Protein AF-A0A2S6CPB0-F1 (afdb_monomer_lite)

Organism: NCBI:txid2052836

Sequence (182 aa):
MASLLILPLYFIPLISAEILLDSAATALPGETTEEVTTWIQAHPTLRPRQGEKLFVSKSDTAAQRFTFQASVLPPGKVTFTKDRSTIRTERMTMFDAVNGITIPRLEESLRVIYGLDVYQDYNDAQIVYQYPNQSAINTARLAKTPIREALQGELRIGDRYAYWVEIAQPKQGKAVNQKVFS

Foldseek 3Di:
DDDDDDDDDDDDPDPPPPPPPPPQDPDDWPAFLVSNQVLLCPQPVNNADVPDTQWHKDDPDPQWIKIKHWAQDAPPDPDDDPDRGTTHKMKIKTFHNPPADDPVNVLVVQCSRNNDVRSVQVVPWAFPDKDDDPVQLVVCVVVVPQQRNQKIWTWTGGPPDIWIWIWRGGPVDGTGMIMIMD

Secondary structure (DSSP, 8-state):
-----PPP-------------------STTSBHHHHHHHHHH-TTTPPPTT-SSEEEEEEETTEEEEEEEESSPTT--S--S--SB--EEEEEEEETTT-B-HHHHHHHHHHHH-HHHHHHHHH-EEEEEES-HHHHHHHHHTT-HHHHHEEEEEEE-SS-EEEEEEE--TTS-B-EEEEE-

Radius of gyration: 23.43 Å; chains: 1; bounding box: 67×44×93 Å

Structure (mmCIF, N/CA/C/O backbone):
data_AF-A0A2S6CPB0-F1
#
_entry.id   AF-A0A2S6CPB0-F1
#
loop_
_atom_site.group_PDB
_atom_site.id
_atom_site.type_symbol
_atom_site.label_atom_id
_atom_site.label_alt_id
_atom_site.label_comp_id
_atom_site.label_asym_id
_atom_site.label_entity_id
_atom_site.label_seq_id
_atom_site.pdbx_PDB_ins_code
_atom_site.Cartn_x
_atom_site.Cartn_y
_atom_site.Cartn_z
_atom_site.occupancy
_atom_site.B_iso_or_equiv
_atom_site.auth_seq_id
_atom_site.auth_comp_id
_atom_site.auth_asym_id
_atom_site.auth_atom_id
_atom_site.pdbx_PDB_model_num
ATOM 1 N N . MET A 1 1 ? 42.336 -26.792 63.625 1.00 39.88 1 MET A N 1
ATOM 2 C CA . MET A 1 1 ? 42.310 -25.995 62.381 1.00 39.88 1 MET A CA 1
ATOM 3 C C . MET A 1 1 ? 41.051 -26.375 61.623 1.00 39.88 1 MET A C 1
ATOM 5 O O . MET A 1 1 ? 40.994 -27.478 61.103 1.00 39.88 1 MET A O 1
ATOM 9 N N . ALA A 1 2 ? 40.025 -25.528 61.649 1.00 39.03 2 ALA A N 1
ATOM 10 C CA . ALA A 1 2 ? 38.784 -25.727 60.904 1.00 39.03 2 ALA A CA 1
ATOM 11 C C . ALA A 1 2 ? 38.564 -24.474 60.051 1.00 39.03 2 ALA A C 1
ATOM 13 O O . ALA A 1 2 ? 38.523 -23.367 60.585 1.00 39.03 2 ALA A O 1
ATOM 14 N N . SER A 1 3 ? 38.532 -24.658 58.733 1.00 37.66 3 SER A N 1
ATOM 15 C CA . SER A 1 3 ? 38.384 -23.594 57.741 1.00 37.66 3 SER A CA 1
ATOM 16 C C . SER A 1 3 ? 36.892 -23.359 57.501 1.00 37.66 3 SER A C 1
ATOM 18 O O . SER A 1 3 ? 36.188 -24.283 57.096 1.00 37.66 3 SER A O 1
ATOM 20 N N . LEU A 1 4 ? 36.398 -22.156 57.804 1.00 46.56 4 LEU A N 1
ATOM 21 C CA . LEU A 1 4 ? 35.013 -21.748 57.565 1.00 46.56 4 LEU A CA 1
ATOM 22 C C . LEU A 1 4 ? 34.895 -21.265 56.109 1.00 46.56 4 LEU A C 1
ATOM 24 O O . LEU A 1 4 ? 35.470 -20.240 55.746 1.00 46.56 4 LEU A O 1
ATOM 28 N N . LEU A 1 5 ? 34.176 -22.007 55.266 1.00 45.66 5 LEU A N 1
ATOM 29 C CA . LEU A 1 5 ? 33.869 -21.596 53.894 1.00 45.66 5 LEU A CA 1
ATOM 30 C C . LEU A 1 5 ? 32.752 -20.543 53.912 1.00 45.66 5 LEU A C 1
ATOM 32 O O . LEU A 1 5 ? 31.616 -20.834 54.277 1.00 45.66 5 LEU A O 1
ATOM 36 N N . ILE A 1 6 ? 33.093 -19.316 53.518 1.00 52.12 6 ILE A N 1
ATOM 37 C CA . ILE A 1 6 ? 32.156 -18.214 53.277 1.00 52.12 6 ILE A CA 1
ATOM 38 C C . ILE A 1 6 ? 31.623 -18.365 51.847 1.00 52.12 6 ILE A C 1
ATOM 40 O O . ILE A 1 6 ? 32.397 -18.370 50.891 1.00 52.12 6 ILE A O 1
ATOM 44 N N . LEU A 1 7 ? 30.306 -18.498 51.702 1.00 44.53 7 LEU A N 1
ATOM 45 C CA . LEU A 1 7 ? 29.612 -18.597 50.417 1.00 44.53 7 LEU A CA 1
ATOM 46 C C . LEU A 1 7 ? 29.140 -17.187 50.004 1.00 44.53 7 LEU A C 1
ATOM 48 O O . LEU A 1 7 ? 28.431 -16.556 50.791 1.00 44.53 7 LEU A O 1
ATOM 52 N N . PRO A 1 8 ? 29.509 -16.648 48.826 1.00 53.44 8 PRO A N 1
ATOM 53 C CA . PRO A 1 8 ? 29.041 -15.336 48.404 1.00 53.44 8 PRO A CA 1
ATOM 54 C C . PRO A 1 8 ? 27.645 -15.459 47.783 1.00 53.44 8 PRO A C 1
ATOM 56 O O . PRO A 1 8 ? 27.443 -16.142 46.778 1.00 53.44 8 PRO A O 1
ATOM 59 N N . LEU A 1 9 ? 26.674 -14.787 48.400 1.00 46.34 9 LEU A N 1
ATOM 60 C CA . LEU A 1 9 ? 25.319 -14.618 47.886 1.00 46.34 9 LEU A CA 1
ATOM 61 C C . LEU A 1 9 ? 25.381 -13.660 46.680 1.00 46.34 9 LEU A C 1
ATOM 63 O O . LEU A 1 9 ? 25.537 -12.451 46.847 1.00 46.34 9 LEU A O 1
ATOM 67 N N . TYR A 1 10 ? 25.319 -14.193 45.459 1.00 48.47 10 TYR A N 1
ATOM 68 C CA . TYR A 1 10 ? 25.249 -13.380 44.243 1.00 48.47 10 TYR A CA 1
ATOM 69 C C . TYR A 1 10 ? 23.881 -12.686 44.164 1.00 48.47 10 TYR A C 1
ATOM 71 O O . TYR A 1 10 ? 22.865 -13.309 43.860 1.00 48.47 10 TYR A O 1
ATOM 79 N N . PHE A 1 11 ? 23.865 -11.379 44.432 1.00 48.19 11 PHE A N 1
ATOM 80 C CA . PHE A 1 11 ? 22.778 -10.480 44.057 1.00 48.19 11 PHE A CA 1
ATOM 81 C C . PHE A 1 11 ? 22.741 -10.378 42.527 1.00 48.19 11 PHE A C 1
ATOM 83 O O . PHE A 1 11 ? 23.571 -9.699 41.927 1.00 48.19 11 PHE A O 1
ATOM 90 N N . ILE A 1 12 ? 21.792 -11.061 41.890 1.00 55.44 12 ILE A N 1
ATOM 91 C CA . ILE A 1 12 ? 21.438 -10.802 40.493 1.00 55.44 12 ILE A CA 1
ATOM 92 C C . ILE A 1 12 ? 20.491 -9.594 40.507 1.00 55.44 12 ILE A C 1
ATOM 94 O O . ILE A 1 12 ? 19.395 -9.714 41.062 1.00 55.44 12 ILE A O 1
ATOM 98 N N . PRO A 1 13 ? 20.864 -8.427 39.949 1.00 52.97 13 PRO A N 1
ATOM 99 C CA . PRO A 1 13 ? 19.909 -7.353 39.767 1.00 52.97 13 PRO A CA 1
ATOM 100 C C . PRO A 1 13 ? 18.896 -7.790 38.706 1.00 52.97 13 PRO A C 1
ATOM 102 O O . PRO A 1 13 ? 19.240 -8.115 37.570 1.00 52.97 13 PRO A O 1
ATOM 105 N N . LEU A 1 14 ? 17.646 -7.832 39.154 1.00 48.00 14 LEU A N 1
ATOM 106 C CA . LEU A 1 14 ? 16.422 -8.028 38.397 1.00 48.00 14 LEU A CA 1
ATOM 107 C C . LEU A 1 14 ? 16.460 -7.150 37.139 1.00 48.00 14 LEU A C 1
ATOM 109 O O . LEU A 1 14 ? 16.392 -5.926 37.229 1.00 48.00 14 LEU A O 1
ATOM 113 N N . ILE A 1 15 ? 16.617 -7.778 35.974 1.00 52.75 15 ILE A N 1
ATOM 114 C CA . ILE A 1 15 ? 16.471 -7.112 34.683 1.00 52.75 15 ILE A CA 1
ATOM 115 C C . ILE A 1 15 ? 15.032 -6.608 34.633 1.00 52.75 15 ILE A C 1
ATOM 117 O O . ILE A 1 15 ? 14.094 -7.402 34.547 1.00 52.75 15 ILE A O 1
ATOM 121 N N . SER A 1 16 ? 14.863 -5.292 34.724 1.00 51.22 16 SER A N 1
ATOM 122 C CA . SER A 1 16 ? 13.631 -4.605 34.369 1.00 51.22 16 SER A CA 1
ATOM 123 C C . SER A 1 16 ? 13.373 -4.878 32.892 1.00 51.22 16 SER A C 1
ATOM 125 O O . SER A 1 16 ? 13.865 -4.171 32.016 1.00 51.22 16 SER A O 1
ATOM 127 N N . ALA A 1 17 ? 12.651 -5.958 32.609 1.00 44.69 17 ALA A N 1
ATOM 128 C CA . ALA A 1 17 ? 11.972 -6.124 31.345 1.00 44.69 17 ALA A CA 1
ATOM 129 C C . ALA A 1 17 ? 10.913 -5.020 31.296 1.00 44.69 17 ALA A C 1
ATOM 131 O O . ALA A 1 17 ? 9.816 -5.169 31.832 1.00 44.69 17 ALA A O 1
ATOM 132 N N . GLU A 1 18 ? 11.269 -3.876 30.716 1.00 47.53 18 GLU A N 1
ATOM 133 C CA . GLU A 1 18 ? 10.275 -2.967 30.169 1.00 47.53 18 GLU A CA 1
ATOM 134 C C . GLU A 1 18 ? 9.566 -3.746 29.069 1.00 47.53 18 GLU A C 1
ATOM 136 O O . GLU A 1 18 ? 10.047 -3.908 27.948 1.00 47.53 18 GLU A O 1
ATOM 141 N N . ILE A 1 19 ? 8.448 -4.343 29.460 1.00 47.94 19 ILE A N 1
ATOM 142 C CA . ILE A 1 19 ? 7.507 -4.964 28.559 1.00 47.94 19 ILE A CA 1
ATOM 143 C C . ILE A 1 19 ? 6.961 -3.822 27.695 1.00 47.94 19 ILE A C 1
ATOM 145 O O . ILE A 1 19 ? 6.022 -3.123 28.073 1.00 47.94 19 ILE A O 1
ATOM 149 N N . LEU A 1 20 ? 7.579 -3.627 26.531 1.00 40.16 20 LEU A N 1
ATOM 150 C CA . LEU A 1 20 ? 6.984 -2.988 25.364 1.00 40.16 20 LEU A CA 1
ATOM 151 C C . LEU A 1 20 ? 5.812 -3.879 24.920 1.00 40.16 20 LEU A C 1
ATOM 153 O O . LEU A 1 20 ? 5.899 -4.634 23.957 1.00 40.16 20 LEU A O 1
ATOM 157 N N . LEU A 1 21 ? 4.713 -3.838 25.674 1.00 44.22 21 LEU A N 1
ATOM 158 C CA . LEU A 1 21 ? 3.391 -4.223 25.190 1.00 44.22 21 LEU A CA 1
ATOM 159 C C . LEU A 1 21 ? 2.912 -3.078 24.295 1.00 44.22 21 LEU A C 1
ATOM 161 O O . LEU A 1 21 ? 2.003 -2.330 24.642 1.00 44.22 21 LEU A O 1
ATOM 165 N N . ASP A 1 22 ? 3.574 -2.921 23.153 1.00 40.53 22 ASP A N 1
ATOM 166 C CA . ASP A 1 22 ? 2.917 -2.332 22.000 1.00 40.53 22 ASP A CA 1
ATOM 167 C C . ASP A 1 22 ? 1.948 -3.421 21.543 1.00 40.53 22 ASP A C 1
ATOM 169 O O . ASP A 1 22 ? 2.371 -4.486 21.085 1.00 40.53 22 ASP A O 1
ATOM 173 N N . SER A 1 23 ? 0.661 -3.258 21.854 1.00 40.94 23 SER A N 1
ATOM 174 C CA . SER A 1 23 ? -0.358 -4.228 21.466 1.00 40.94 23 SER A CA 1
ATOM 175 C C . SER A 1 23 ? -0.268 -4.396 19.956 1.00 40.94 23 SER A C 1
ATOM 177 O O . SER A 1 23 ? -0.589 -3.465 19.215 1.00 40.94 23 SER A O 1
ATOM 179 N N . ALA A 1 24 ? 0.223 -5.560 19.529 1.00 46.34 24 ALA A N 1
ATOM 180 C CA . ALA A 1 24 ? 0.322 -5.932 18.134 1.00 46.34 24 ALA A CA 1
ATOM 181 C C . ALA A 1 24 ? -1.018 -5.639 17.460 1.00 46.34 24 ALA A C 1
ATOM 183 O O . ALA A 1 24 ? -2.077 -6.014 17.967 1.00 46.34 24 ALA A O 1
ATOM 184 N N . ALA A 1 25 ? -0.943 -4.896 16.365 1.00 44.97 25 ALA A N 1
ATOM 185 C CA . ALA A 1 25 ? -2.091 -4.456 15.616 1.00 44.97 25 ALA A CA 1
ATOM 186 C C . ALA A 1 25 ? -2.971 -5.649 15.214 1.00 44.97 25 ALA A C 1
ATOM 188 O O . ALA A 1 25 ? -2.534 -6.536 14.481 1.00 44.97 25 ALA A O 1
ATOM 189 N N . THR A 1 26 ? -4.234 -5.631 15.633 1.00 56.25 26 THR A N 1
ATOM 190 C CA . THR A 1 26 ? -5.317 -5.968 14.711 1.00 56.25 26 THR A CA 1
ATOM 191 C C . THR A 1 26 ? -5.238 -4.875 13.649 1.00 56.25 26 THR A C 1
ATOM 193 O O . THR A 1 26 ? -5.561 -3.719 13.909 1.00 56.25 26 THR A O 1
ATOM 196 N N . ALA A 1 27 ? -4.582 -5.175 12.538 1.00 55.97 27 ALA A N 1
ATOM 197 C CA . ALA A 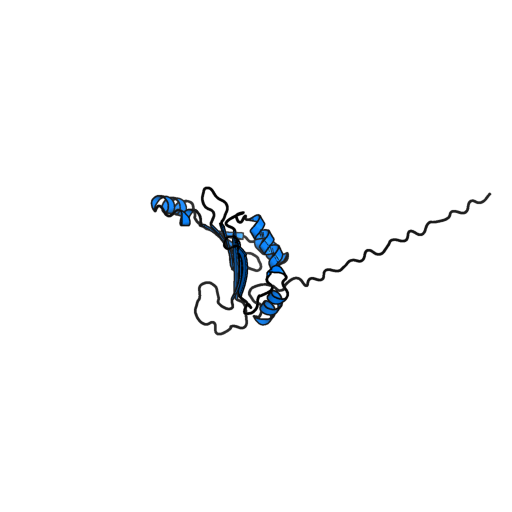1 27 ? -4.586 -4.320 11.370 1.00 55.97 27 ALA A CA 1
ATOM 198 C C . ALA A 1 27 ? -5.169 -5.152 10.243 1.00 55.97 27 ALA A C 1
ATOM 200 O O . ALA A 1 27 ? -4.883 -6.353 10.212 1.00 55.97 27 ALA A O 1
ATOM 201 N N . LEU A 1 28 ? -5.852 -4.481 9.303 1.00 67.56 28 LEU A N 1
ATOM 202 C CA . LEU A 1 28 ? -6.116 -4.877 7.905 1.00 67.56 28 LEU A CA 1
ATOM 203 C C . LEU A 1 28 ? -7.594 -5.157 7.560 1.00 67.56 28 LEU A C 1
ATOM 205 O O . LEU A 1 28 ? -8.466 -5.193 8.437 1.00 67.56 28 LEU A O 1
ATOM 209 N N . PRO A 1 29 ? -7.914 -5.300 6.250 1.00 71.81 29 PRO A N 1
ATOM 210 C CA . PRO A 1 29 ? -9.278 -5.444 5.765 1.00 71.81 29 PRO A CA 1
ATOM 211 C C . PRO A 1 29 ? -10.087 -6.527 6.478 1.00 71.81 29 PRO A C 1
ATOM 213 O O . PRO A 1 29 ? -9.632 -7.648 6.682 1.00 71.81 29 PRO A O 1
ATOM 216 N N . GLY A 1 30 ? -11.335 -6.193 6.796 1.00 83.38 30 GLY A N 1
ATOM 217 C CA . GLY A 1 30 ? -12.227 -7.004 7.626 1.00 83.38 30 GLY A CA 1
ATOM 218 C C . GLY A 1 30 ? -12.575 -6.333 8.954 1.00 83.38 30 GLY A C 1
ATOM 219 O O . GLY A 1 30 ? -13.644 -6.601 9.499 1.00 83.38 30 GLY A O 1
ATOM 220 N N . GLU A 1 31 ? -11.746 -5.399 9.416 1.00 87.75 31 GLU A N 1
ATOM 221 C CA . GLU A 1 31 ? -11.966 -4.645 10.652 1.00 87.75 31 GLU A CA 1
ATOM 222 C C . GLU A 1 31 ? -12.931 -3.474 10.501 1.00 87.75 31 GLU A C 1
ATOM 224 O O . GLU A 1 31 ? -13.181 -2.962 9.399 1.00 87.75 31 GLU A O 1
ATOM 229 N N . THR A 1 32 ? -13.474 -3.016 11.630 1.00 90.06 32 THR A N 1
ATOM 230 C CA . THR A 1 32 ? -14.379 -1.874 11.622 1.00 90.06 32 THR A CA 1
ATOM 231 C C . THR A 1 32 ? -13.640 -0.564 11.351 1.00 90.06 32 THR A C 1
ATOM 233 O O . THR A 1 32 ? -12.475 -0.370 11.695 1.00 90.06 32 THR A O 1
ATOM 236 N N . THR A 1 33 ? -14.337 0.413 10.773 1.00 89.25 33 THR A N 1
ATOM 237 C CA . THR A 1 33 ? -13.785 1.754 10.548 1.00 89.25 33 THR A CA 1
ATOM 238 C C . THR A 1 33 ? -13.338 2.436 11.838 1.00 89.25 33 THR A C 1
ATOM 240 O O . THR A 1 33 ? -12.456 3.291 11.790 1.00 89.25 33 THR A O 1
ATOM 243 N N . GLU A 1 34 ? -13.963 2.109 12.970 1.00 89.25 34 GLU A N 1
ATOM 244 C CA . GLU A 1 34 ? -13.635 2.677 14.280 1.00 89.25 34 GLU A CA 1
ATOM 245 C C . GLU A 1 34 ? -12.337 2.087 14.839 1.00 89.25 34 GLU A C 1
ATOM 247 O O . GLU A 1 34 ? -11.453 2.853 15.230 1.00 89.25 34 GLU A O 1
ATOM 252 N N . GLU A 1 35 ? -12.182 0.761 14.788 1.00 90.06 35 GLU A N 1
ATOM 253 C CA . GLU A 1 35 ? -10.944 0.064 15.163 1.00 90.06 35 GLU A CA 1
ATOM 254 C C . GLU A 1 35 ? -9.770 0.569 14.324 1.00 90.06 35 GLU A C 1
ATOM 256 O O . GLU A 1 35 ? -8.790 1.068 14.877 1.00 90.06 35 GLU A O 1
ATOM 261 N N . VAL A 1 36 ? -9.925 0.590 12.996 1.00 89.31 36 VAL A N 1
ATOM 262 C CA . VAL A 1 36 ? -8.868 1.057 12.088 1.00 89.31 36 VAL A CA 1
ATOM 263 C C . VAL A 1 36 ? -8.548 2.537 12.304 1.00 89.31 36 VAL A C 1
ATOM 265 O O . VAL A 1 36 ? -7.385 2.934 12.277 1.00 89.31 36 VAL A O 1
ATOM 268 N N . THR A 1 37 ? -9.549 3.384 12.567 1.00 89.44 37 THR A N 1
ATOM 269 C CA . THR A 1 37 ? -9.294 4.801 12.882 1.00 89.44 37 THR A CA 1
ATOM 270 C C . THR A 1 37 ? -8.509 4.948 14.187 1.00 89.44 37 THR A C 1
ATOM 272 O O . THR A 1 37 ? -7.591 5.766 14.251 1.00 89.44 37 THR A O 1
ATOM 275 N N . THR A 1 38 ? -8.856 4.173 15.214 1.00 90.25 38 THR A N 1
ATOM 276 C CA . THR A 1 38 ? -8.180 4.189 16.518 1.00 90.25 38 THR A CA 1
ATOM 277 C C . THR A 1 38 ? -6.739 3.706 16.388 1.00 90.25 38 THR A C 1
ATOM 279 O O . THR A 1 38 ? -5.819 4.363 16.877 1.00 90.25 38 THR A O 1
ATOM 282 N N . TRP A 1 39 ? -6.530 2.619 15.647 1.00 89.25 39 TRP A N 1
ATOM 283 C CA . TRP A 1 39 ? -5.209 2.092 15.334 1.00 89.25 39 TRP A CA 1
ATOM 284 C C . TRP A 1 39 ? -4.345 3.117 14.584 1.00 89.25 39 TRP A C 1
ATOM 286 O O . TRP A 1 39 ? -3.253 3.442 15.049 1.00 89.25 39 TRP A O 1
ATOM 296 N N . ILE A 1 40 ? -4.852 3.737 13.507 1.00 89.50 40 ILE A N 1
ATOM 297 C CA . ILE A 1 40 ? -4.137 4.800 12.770 1.00 89.50 40 ILE A CA 1
ATOM 298 C C . ILE A 1 40 ? -3.754 5.967 13.694 1.00 89.50 40 ILE A C 1
ATOM 300 O O . ILE A 1 40 ? -2.663 6.528 13.573 1.00 89.50 40 ILE A O 1
ATOM 304 N N . GLN A 1 41 ? -4.641 6.357 14.616 1.00 89.94 41 GLN A N 1
ATOM 305 C CA . GLN A 1 41 ? -4.384 7.449 15.559 1.00 89.94 41 GLN A CA 1
ATOM 306 C C . GLN A 1 41 ? -3.273 7.130 16.561 1.00 89.94 41 GLN A C 1
ATOM 308 O O . GLN A 1 41 ? -2.493 8.026 16.898 1.00 89.94 41 GLN A O 1
ATOM 313 N N . ALA A 1 42 ? -3.209 5.883 17.024 1.00 89.00 42 ALA A N 1
ATOM 314 C CA . ALA A 1 42 ? -2.195 5.411 17.959 1.00 89.00 42 ALA A CA 1
ATOM 315 C C . ALA A 1 42 ? -0.852 5.099 17.273 1.00 89.00 42 ALA A C 1
ATOM 317 O O . ALA A 1 42 ? 0.197 5.200 17.906 1.00 89.00 42 ALA A O 1
ATOM 318 N N . HIS A 1 43 ? -0.865 4.768 15.980 1.00 88.38 43 HIS A N 1
ATOM 319 C CA . HIS A 1 43 ? 0.313 4.306 15.258 1.00 88.38 43 HIS A CA 1
ATOM 320 C C . HIS A 1 43 ? 1.352 5.430 15.039 1.00 88.38 43 HIS A C 1
ATOM 322 O O . HIS A 1 43 ? 1.059 6.406 14.340 1.00 88.38 43 HIS A O 1
ATOM 328 N N . PRO A 1 44 ? 2.617 5.289 15.494 1.00 87.50 44 PRO A N 1
ATOM 329 C CA . PRO A 1 44 ? 3.636 6.344 15.392 1.00 87.50 44 PRO A CA 1
ATOM 330 C C . PRO A 1 44 ? 3.873 6.860 13.962 1.00 87.50 44 PRO A C 1
ATOM 332 O O . PRO A 1 44 ? 3.905 8.067 13.727 1.00 87.50 44 PRO A O 1
ATOM 335 N N . THR A 1 45 ? 3.979 5.946 12.992 1.00 86.50 45 THR A N 1
ATOM 336 C CA . THR A 1 45 ? 4.186 6.259 11.565 1.00 86.50 45 THR A CA 1
ATOM 337 C C . THR A 1 45 ? 2.937 6.807 10.857 1.00 86.50 45 THR A C 1
ATOM 339 O O . THR A 1 45 ? 3.057 7.657 9.972 1.00 86.50 45 THR A O 1
ATOM 342 N N . LEU A 1 46 ? 1.733 6.355 11.234 1.00 89.19 46 LEU A N 1
AT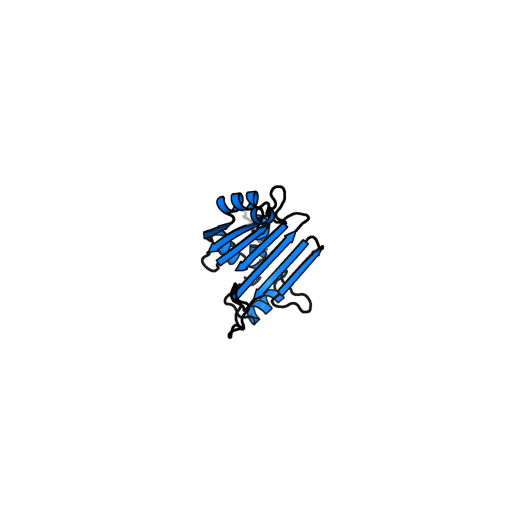OM 343 C CA . LEU A 1 46 ? 0.478 6.727 10.566 1.00 89.19 46 LEU A CA 1
ATOM 344 C C . LEU A 1 46 ? -0.299 7.836 11.282 1.00 89.19 46 LEU A C 1
ATOM 346 O O . LEU A 1 46 ? -1.316 8.286 10.762 1.00 89.19 46 LEU A O 1
ATOM 350 N N . ARG A 1 47 ? 0.182 8.328 12.428 1.00 88.81 47 ARG A N 1
ATOM 351 C CA . ARG A 1 47 ? -0.533 9.308 13.250 1.00 88.81 47 ARG A CA 1
ATOM 352 C C . ARG A 1 47 ? -1.069 10.477 12.409 1.00 88.81 47 ARG A C 1
ATOM 354 O O . ARG A 1 47 ? -0.262 11.224 11.847 1.00 88.81 47 ARG A O 1
ATOM 361 N N . PRO A 1 48 ? -2.391 10.681 12.305 1.00 88.50 48 PRO A N 1
ATOM 362 C CA . PRO A 1 48 ? -2.986 11.626 11.367 1.00 88.50 48 PRO A CA 1
ATOM 363 C C . PRO A 1 48 ? -2.706 13.081 11.763 1.00 88.50 48 PRO A C 1
ATOM 365 O O . PRO A 1 48 ? -2.584 13.420 12.942 1.00 88.50 48 PRO A O 1
ATOM 368 N N . ARG A 1 49 ? -2.607 13.967 10.768 1.00 88.94 49 ARG A N 1
ATOM 369 C CA . ARG A 1 49 ? -2.665 15.425 10.962 1.00 88.94 49 ARG A CA 1
ATOM 370 C C . ARG A 1 49 ? -4.114 15.875 11.173 1.00 88.94 49 ARG A C 1
ATOM 372 O O . ARG A 1 49 ? -5.060 15.116 10.976 1.00 88.94 49 ARG A O 1
ATOM 379 N N . GLN A 1 50 ? -4.309 17.139 11.545 1.00 85.94 50 GLN A N 1
ATOM 380 C CA . GLN A 1 50 ? -5.654 17.705 11.656 1.00 85.94 50 GLN A CA 1
ATOM 381 C C . GLN A 1 50 ? -6.412 17.561 10.323 1.00 85.94 50 GLN A C 1
ATOM 383 O O . GLN A 1 50 ? -5.929 17.997 9.281 1.00 85.94 50 GLN A O 1
ATOM 388 N N . GLY A 1 51 ? -7.592 16.937 10.366 1.00 84.75 51 GLY A N 1
ATOM 389 C CA . GLY A 1 51 ? -8.422 16.660 9.187 1.00 84.75 51 GLY A CA 1
ATOM 390 C C . GLY A 1 51 ? -8.155 15.310 8.506 1.00 84.75 51 GLY A C 1
ATOM 391 O O . GLY A 1 51 ? -8.982 14.877 7.706 1.00 84.75 51 GLY A O 1
ATOM 392 N N . GLU A 1 52 ? -7.067 14.615 8.850 1.00 87.75 52 GLU A N 1
ATOM 393 C CA . GLU A 1 52 ? -6.790 13.248 8.396 1.00 87.75 52 GLU A CA 1
ATOM 394 C C . GLU A 1 52 ? -7.500 12.218 9.293 1.00 87.75 52 GLU A C 1
ATOM 396 O O . GLU A 1 52 ? -7.689 12.429 10.493 1.00 87.75 52 GLU A O 1
ATOM 401 N N . LYS A 1 53 ? -7.919 11.099 8.693 1.00 87.25 53 LYS A N 1
ATOM 402 C CA . LYS A 1 53 ? -8.529 9.946 9.384 1.00 87.25 53 LYS A CA 1
ATOM 403 C C . LYS A 1 53 ? -8.026 8.658 8.731 1.00 87.25 53 LYS A C 1
ATOM 405 O O . LYS A 1 53 ? -6.867 8.314 8.891 1.00 87.25 53 LYS A O 1
ATOM 410 N N . LEU A 1 54 ? -8.855 8.018 7.903 1.00 88.00 54 LEU A N 1
ATOM 411 C CA . LEU A 1 54 ? -8.499 6.817 7.136 1.00 88.00 54 LEU A CA 1
ATOM 412 C C . LEU A 1 54 ? -7.516 7.091 5.988 1.00 88.00 54 LEU A C 1
ATOM 414 O O . LEU A 1 54 ? -6.967 6.161 5.413 1.00 88.00 54 LEU A O 1
ATOM 418 N N . PHE A 1 55 ? -7.308 8.357 5.630 1.00 89.94 55 PHE A N 1
ATOM 419 C CA . PHE A 1 55 ? -6.274 8.779 4.694 1.00 89.94 55 PHE A CA 1
ATOM 420 C C . PHE A 1 55 ? -5.245 9.617 5.440 1.00 89.94 55 PHE A C 1
ATOM 422 O O . PHE A 1 55 ? -5.607 10.619 6.061 1.00 89.94 55 PHE A O 1
ATOM 429 N N . VAL A 1 56 ? -3.985 9.209 5.343 1.00 87.25 56 VAL A N 1
ATOM 430 C CA . VAL A 1 56 ? -2.837 9.839 5.987 1.00 87.25 56 VAL A CA 1
ATOM 431 C C . VAL A 1 56 ? -1.793 10.140 4.926 1.00 87.25 56 VAL A C 1
ATOM 433 O O . VAL A 1 56 ? -1.401 9.262 4.157 1.00 87.25 56 VAL A O 1
ATOM 436 N N . SER A 1 57 ? -1.302 11.376 4.905 1.00 88.88 57 SER A N 1
ATOM 437 C CA . SER A 1 57 ? -0.255 11.810 3.990 1.00 88.88 57 SER A CA 1
ATOM 438 C C . SER A 1 57 ? 0.915 12.423 4.753 1.00 88.88 57 SER A C 1
ATOM 440 O O . SER A 1 57 ? 0.775 13.374 5.529 1.00 88.88 57 SER A O 1
ATOM 442 N N . LYS A 1 58 ? 2.108 11.882 4.514 1.00 85.44 58 LYS A N 1
ATOM 443 C CA . LYS A 1 58 ? 3.381 12.368 5.045 1.00 85.44 58 LYS A CA 1
ATOM 444 C C . LYS A 1 58 ? 4.266 12.815 3.890 1.00 85.44 58 LYS A C 1
ATOM 446 O O . LYS A 1 58 ? 4.342 12.182 2.840 1.00 85.44 58 LYS A O 1
ATOM 451 N N . SER A 1 59 ? 4.926 13.945 4.074 1.00 85.00 59 SER A N 1
ATOM 452 C CA . SER A 1 59 ? 5.850 14.493 3.090 1.00 85.00 59 SER A CA 1
ATOM 453 C C . SER A 1 59 ? 6.914 15.271 3.838 1.00 85.00 59 SER A C 1
ATOM 455 O O . SER A 1 59 ? 6.575 16.203 4.570 1.00 85.00 59 SER A O 1
ATOM 457 N N . ASP A 1 60 ? 8.164 14.864 3.637 1.00 76.44 60 ASP A N 1
ATOM 458 C CA . ASP A 1 60 ? 9.338 15.575 4.146 1.00 76.44 60 ASP A CA 1
ATOM 459 C C . ASP A 1 60 ? 9.776 16.635 3.130 1.00 76.44 60 ASP A C 1
ATOM 461 O O . ASP A 1 60 ? 10.095 17.768 3.480 1.00 76.44 60 ASP A O 1
ATOM 465 N N . THR A 1 61 ? 9.711 16.294 1.837 1.00 79.50 61 THR A N 1
ATOM 466 C CA . THR A 1 61 ? 9.923 17.217 0.714 1.00 79.50 61 THR A CA 1
ATOM 467 C C . THR A 1 61 ? 8.990 16.877 -0.450 1.00 79.50 61 THR A C 1
ATOM 469 O O . THR A 1 61 ? 8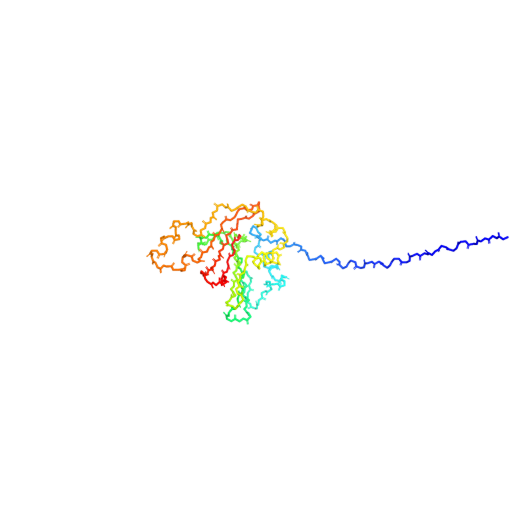.371 15.814 -0.489 1.00 79.50 61 THR A O 1
ATOM 472 N N . ALA A 1 62 ? 8.935 17.727 -1.480 1.00 76.44 62 ALA A N 1
ATOM 473 C CA . ALA A 1 62 ? 8.245 17.377 -2.725 1.00 76.44 62 ALA A CA 1
ATOM 474 C C . ALA A 1 62 ? 8.832 16.123 -3.414 1.00 76.44 62 ALA A C 1
ATOM 476 O O . ALA A 1 62 ? 8.143 15.487 -4.213 1.00 76.44 62 ALA A O 1
ATOM 477 N N . ALA A 1 63 ? 10.080 15.764 -3.103 1.00 82.19 63 ALA A N 1
ATOM 478 C CA . ALA A 1 63 ? 10.768 14.601 -3.645 1.00 82.19 63 ALA A CA 1
ATOM 479 C C . ALA A 1 63 ? 10.581 13.329 -2.796 1.00 82.19 63 ALA A C 1
ATOM 481 O O . ALA A 1 63 ? 10.949 12.255 -3.263 1.00 82.19 63 ALA A O 1
ATOM 482 N N . GLN A 1 64 ? 10.011 13.434 -1.587 1.00 87.00 64 GLN A N 1
ATOM 483 C CA . GLN A 1 64 ? 9.833 12.329 -0.639 1.00 87.00 64 GLN A CA 1
ATOM 484 C C . GLN A 1 64 ? 8.443 12.368 -0.007 1.00 87.00 64 GLN A C 1
ATOM 486 O O . GLN A 1 64 ? 8.109 13.281 0.755 1.00 87.00 64 GLN A O 1
ATOM 491 N N . ARG A 1 65 ? 7.612 11.385 -0.357 1.00 89.81 65 ARG A N 1
ATOM 492 C CA . ARG A 1 65 ? 6.215 11.312 0.075 1.00 89.8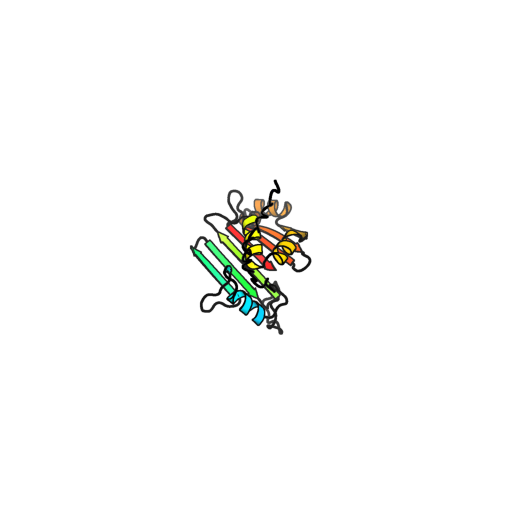1 65 ARG A CA 1
ATOM 493 C C . ARG A 1 65 ? 5.838 9.895 0.461 1.00 89.81 65 ARG A C 1
ATOM 495 O O . ARG A 1 65 ? 6.240 8.933 -0.186 1.00 89.81 65 ARG A O 1
ATOM 502 N N . PHE A 1 66 ? 4.999 9.800 1.472 1.00 90.69 66 PHE A N 1
ATOM 503 C CA . PHE A 1 66 ? 4.362 8.579 1.916 1.00 90.69 66 PHE A CA 1
ATOM 504 C C . PHE A 1 66 ? 2.869 8.848 2.064 1.00 90.69 66 PHE A C 1
ATOM 506 O O . PHE A 1 66 ? 2.472 9.862 2.637 1.00 90.69 66 PHE A O 1
ATOM 513 N N . THR A 1 67 ? 2.030 7.948 1.572 1.00 91.50 67 THR A N 1
ATOM 514 C CA . THR A 1 67 ? 0.593 8.002 1.841 1.00 91.50 67 THR A CA 1
ATOM 515 C C . THR A 1 67 ? 0.088 6.638 2.256 1.00 91.50 67 THR A C 1
ATOM 517 O O . THR A 1 67 ? 0.433 5.638 1.627 1.00 91.50 67 THR A O 1
ATOM 520 N N . PHE A 1 68 ? -0.787 6.628 3.247 1.00 92.44 68 PHE A N 1
ATOM 521 C CA . PHE A 1 68 ? -1.549 5.469 3.667 1.00 92.44 68 PHE A CA 1
ATOM 522 C C . PHE A 1 68 ? -3.039 5.769 3.508 1.00 92.44 68 PHE A C 1
ATOM 524 O O . PHE A 1 68 ? -3.500 6.867 3.827 1.00 92.44 68 PHE A O 1
ATOM 531 N N . GLN A 1 69 ? -3.795 4.805 3.003 1.00 91.62 69 GLN A N 1
ATOM 532 C CA . GLN A 1 69 ? -5.229 4.932 2.810 1.00 91.62 69 GLN A CA 1
ATOM 533 C C . GLN A 1 69 ? -5.930 3.627 3.168 1.00 91.62 69 GLN A C 1
ATOM 535 O O . GLN A 1 69 ? -5.736 2.637 2.478 1.00 91.62 69 GLN A O 1
ATOM 540 N N . ALA A 1 70 ? -6.824 3.663 4.149 1.00 90.19 70 ALA A N 1
ATOM 541 C CA . ALA A 1 70 ? -7.821 2.630 4.395 1.00 90.19 70 ALA A CA 1
ATOM 542 C C . ALA A 1 70 ? -9.158 3.029 3.751 1.00 90.19 70 ALA A C 1
ATOM 544 O O . ALA A 1 70 ? -9.548 4.201 3.733 1.00 90.19 70 ALA A O 1
ATOM 545 N N . SER A 1 71 ? -9.868 2.063 3.171 1.00 87.12 71 SER A N 1
ATOM 546 C CA . SER A 1 71 ? -11.095 2.309 2.415 1.00 87.12 71 SER A CA 1
ATOM 547 C C . SER A 1 71 ? -12.134 1.218 2.650 1.00 87.12 71 SER A C 1
ATOM 549 O O . SER A 1 71 ? -11.833 0.031 2.630 1.00 87.12 71 SER A O 1
ATOM 551 N N . VAL A 1 72 ? -13.391 1.639 2.797 1.00 86.50 72 VAL A N 1
ATOM 552 C CA . VAL A 1 72 ? -14.579 0.765 2.877 1.00 86.50 72 VAL A CA 1
ATOM 553 C C . VAL A 1 72 ? -15.076 0.306 1.501 1.00 86.50 72 VAL A C 1
ATOM 555 O O . VAL A 1 72 ? -16.037 -0.458 1.385 1.00 86.50 72 VAL A O 1
ATOM 558 N N . LEU A 1 73 ? -14.482 0.828 0.427 1.00 83.50 73 LEU A N 1
ATOM 559 C CA . LEU A 1 73 ? -14.813 0.439 -0.938 1.00 83.50 73 LEU A CA 1
ATOM 560 C C . LEU A 1 73 ? -13.999 -0.797 -1.329 1.00 83.50 73 LEU A C 1
ATOM 562 O O . LEU A 1 73 ? -12.804 -0.827 -1.053 1.00 83.50 73 LEU A O 1
ATOM 566 N N . PRO A 1 74 ? -14.612 -1.794 -1.988 1.00 74.12 74 PRO A N 1
ATOM 567 C CA . PRO A 1 74 ? -13.870 -2.926 -2.527 1.00 74.12 74 PRO A CA 1
ATOM 568 C C . PRO A 1 74 ? -12.962 -2.482 -3.690 1.00 74.12 74 PRO A C 1
ATOM 570 O O . PRO A 1 74 ? -13.231 -1.455 -4.331 1.00 74.12 74 PRO A O 1
ATOM 573 N N . PRO A 1 75 ? -11.923 -3.268 -4.021 1.00 71.25 75 PRO A N 1
ATOM 574 C CA . PRO A 1 75 ? -10.986 -2.898 -5.072 1.00 71.25 75 PRO A CA 1
ATOM 575 C C . PRO A 1 75 ? -11.711 -2.781 -6.422 1.00 71.25 75 PRO A C 1
ATOM 577 O O . PRO A 1 75 ? -12.583 -3.582 -6.761 1.00 71.25 75 PRO A O 1
ATOM 580 N N . GLY A 1 76 ? -11.385 -1.736 -7.188 1.00 68.50 76 GLY A N 1
ATOM 581 C CA . GLY A 1 76 ? -11.939 -1.504 -8.527 1.00 68.50 76 GLY A CA 1
ATOM 582 C C . GLY A 1 76 ? -13.379 -0.975 -8.588 1.00 68.50 76 GLY A C 1
ATOM 583 O O . GLY A 1 76 ? -13.885 -0.776 -9.692 1.00 68.50 76 GLY A O 1
ATOM 584 N N . LYS A 1 77 ? -14.051 -0.704 -7.457 1.00 64.31 77 LYS A N 1
ATOM 585 C CA . LYS A 1 77 ? -15.397 -0.099 -7.451 1.00 64.31 77 LYS A CA 1
ATOM 586 C C . LYS A 1 77 ? -15.387 1.314 -6.872 1.00 64.31 77 LYS A C 1
ATOM 588 O O . LYS A 1 77 ? -14.802 1.568 -5.827 1.00 64.31 77 LYS A O 1
ATOM 593 N N . VAL A 1 78 ? -16.111 2.216 -7.535 1.00 59.69 78 VAL A N 1
ATOM 594 C CA . VAL A 1 78 ? -16.371 3.598 -7.070 1.00 59.69 78 VAL A CA 1
ATOM 595 C C . VAL A 1 78 ? -17.819 3.752 -6.565 1.00 59.69 78 VAL A C 1
ATOM 597 O O . VAL A 1 78 ? -18.221 4.803 -6.079 1.00 59.69 78 VAL A O 1
ATOM 600 N N . THR A 1 79 ? -18.636 2.702 -6.679 1.00 58.38 79 THR A N 1
ATOM 601 C CA . THR A 1 79 ? -20.052 2.721 -6.289 1.00 58.38 79 THR A CA 1
ATOM 602 C C . THR A 1 79 ? -20.236 2.587 -4.782 1.00 58.38 79 THR A C 1
ATOM 604 O O . THR A 1 79 ? -19.486 1.875 -4.119 1.00 58.38 79 THR A O 1
ATOM 607 N N . PHE A 1 80 ? -21.295 3.204 -4.260 1.00 54.81 80 PHE A N 1
ATOM 608 C CA . PHE A 1 80 ? -21.660 3.151 -2.848 1.00 54.81 80 PHE A CA 1
ATOM 609 C C . PHE A 1 80 ? -21.878 1.715 -2.348 1.00 54.81 80 PHE A C 1
ATOM 611 O O . PHE A 1 80 ? -22.838 1.048 -2.733 1.00 54.81 80 PHE A O 1
ATOM 618 N N . THR A 1 81 ? -21.015 1.258 -1.441 1.00 59.66 81 THR A N 1
ATOM 619 C CA . THR A 1 81 ? -21.254 0.049 -0.647 1.00 59.66 81 THR A CA 1
ATOM 620 C C . THR A 1 81 ? -22.313 0.355 0.419 1.00 59.66 81 THR A C 1
ATOM 622 O O . THR A 1 81 ? -22.264 1.407 1.065 1.00 59.66 81 THR A O 1
ATOM 625 N N . LYS A 1 82 ? -23.295 -0.543 0.583 1.00 63.94 82 LYS A N 1
ATOM 626 C CA . LYS A 1 82 ? -24.369 -0.430 1.593 1.00 63.94 82 LYS A CA 1
ATOM 627 C C . LYS A 1 82 ? -23.824 -0.557 3.022 1.00 63.94 82 LYS A C 1
ATOM 629 O O . LYS A 1 82 ? -24.351 0.055 3.940 1.00 63.94 82 LYS A O 1
ATOM 634 N N . ASP A 1 83 ? -22.744 -1.316 3.160 1.00 68.94 83 ASP A N 1
ATOM 635 C CA . ASP A 1 83 ? -21.946 -1.467 4.368 1.00 68.94 83 ASP A CA 1
ATOM 636 C C . ASP A 1 83 ? -20.686 -0.599 4.244 1.00 68.94 83 ASP A C 1
ATOM 638 O O . ASP A 1 83 ? -19.861 -0.797 3.349 1.00 68.94 83 ASP A O 1
ATOM 642 N N . ARG A 1 84 ? -20.597 0.405 5.119 1.00 75.75 84 ARG A N 1
ATOM 643 C CA . ARG A 1 84 ? -19.447 1.308 5.267 1.00 75.75 84 ARG A CA 1
ATOM 644 C C . ARG A 1 84 ? -18.819 1.192 6.653 1.00 75.75 84 ARG A C 1
ATOM 646 O O . ARG A 1 84 ? -18.067 2.077 7.040 1.00 75.75 84 ARG A O 1
ATOM 653 N N . SER A 1 85 ? -19.183 0.159 7.407 1.00 84.75 85 SER A N 1
ATOM 654 C CA . SER A 1 85 ? -18.650 -0.076 8.747 1.00 84.75 85 SER A CA 1
ATOM 655 C C . SER A 1 85 ? -17.325 -0.815 8.718 1.00 84.75 85 SER A C 1
ATOM 657 O O . SER A 1 85 ? -16.622 -0.758 9.714 1.00 84.75 85 SER A O 1
ATOM 659 N N . THR A 1 86 ? -16.966 -1.454 7.603 1.00 88.06 86 THR A N 1
ATOM 660 C CA . THR A 1 86 ? -15.797 -2.336 7.512 1.00 88.06 86 THR A CA 1
ATOM 661 C C . THR A 1 86 ? -14.816 -1.875 6.439 1.00 88.06 86 THR A C 1
ATOM 663 O O . THR A 1 86 ? -15.216 -1.542 5.317 1.00 88.06 86 THR A O 1
ATOM 666 N N . ILE A 1 87 ? -13.524 -1.871 6.769 1.00 87.75 87 ILE A N 1
ATOM 667 C CA . ILE A 1 87 ? -12.441 -1.622 5.815 1.00 87.75 87 ILE A CA 1
ATOM 668 C C . ILE A 1 87 ? -12.298 -2.830 4.890 1.00 87.75 87 ILE A C 1
ATOM 670 O O . ILE A 1 87 ? -12.301 -3.975 5.326 1.00 87.75 87 ILE A O 1
ATOM 674 N N . ARG A 1 88 ? -12.221 -2.571 3.585 1.00 85.56 88 ARG A N 1
ATOM 675 C CA . ARG A 1 88 ? -12.170 -3.595 2.530 1.00 85.56 88 ARG A CA 1
ATOM 676 C C . ARG A 1 88 ? -10.878 -3.592 1.740 1.00 85.56 88 ARG A C 1
ATOM 678 O O . ARG A 1 88 ? -10.578 -4.593 1.105 1.00 85.56 88 ARG A O 1
ATOM 685 N N . THR A 1 89 ? -10.199 -2.456 1.702 1.00 87.06 89 THR A N 1
ATOM 686 C CA . THR A 1 89 ? -8.935 -2.310 0.990 1.00 87.06 89 THR A CA 1
ATOM 687 C C . THR A 1 89 ? -8.070 -1.298 1.685 1.00 87.06 89 THR A C 1
ATOM 689 O O . THR A 1 89 ? -8.575 -0.264 2.147 1.00 87.06 89 THR A O 1
ATOM 692 N N . GLU A 1 90 ? -6.775 -1.513 1.584 1.00 88.62 90 GLU A N 1
ATOM 693 C CA . GLU A 1 90 ? -5.778 -0.549 1.997 1.00 88.62 90 GLU A CA 1
ATOM 694 C C . GLU A 1 90 ? -4.827 -0.229 0.856 1.00 88.62 90 GLU A C 1
ATOM 696 O O . GLU A 1 90 ? -4.708 -0.958 -0.128 1.00 88.62 90 GLU A O 1
ATOM 701 N N . ARG A 1 91 ? -4.192 0.935 0.944 1.00 90.31 91 ARG A N 1
ATOM 702 C CA . ARG A 1 91 ? -3.174 1.354 -0.002 1.00 90.31 91 ARG A CA 1
ATOM 703 C C . ARG A 1 91 ? -2.067 2.093 0.717 1.00 90.31 91 ARG A C 1
ATOM 705 O O . ARG A 1 91 ? -2.280 3.188 1.234 1.00 90.31 91 ARG A O 1
ATOM 712 N N . MET A 1 92 ? -0.863 1.551 0.624 1.00 90.00 92 MET A N 1
ATOM 713 C CA . MET A 1 92 ? 0.365 2.258 0.957 1.00 90.00 92 MET A CA 1
ATOM 714 C C . MET A 1 92 ? 1.022 2.747 -0.330 1.00 90.00 92 MET A C 1
ATOM 716 O O . MET A 1 92 ? 1.043 2.035 -1.331 1.00 90.00 92 MET A O 1
ATOM 720 N N . THR A 1 93 ? 1.537 3.973 -0.346 1.00 90.44 93 THR A N 1
ATOM 721 C CA . THR A 1 93 ? 2.322 4.504 -1.467 1.00 90.44 93 THR A CA 1
ATOM 722 C C . THR A 1 93 ? 3.564 5.203 -0.950 1.00 90.44 93 THR A C 1
ATOM 724 O O . THR A 1 93 ? 3.471 6.064 -0.077 1.00 90.44 93 THR A O 1
ATOM 727 N N . MET A 1 94 ? 4.716 4.858 -1.515 1.00 89.75 94 MET A N 1
ATOM 728 C CA . MET A 1 94 ? 6.009 5.449 -1.187 1.00 89.75 94 MET A CA 1
ATOM 729 C C . MET A 1 94 ? 6.616 6.076 -2.428 1.00 89.75 94 MET A C 1
ATOM 731 O O . MET A 1 94 ? 6.713 5.431 -3.468 1.00 89.75 94 MET A O 1
ATOM 735 N N . PHE A 1 95 ? 7.065 7.318 -2.307 1.00 88.69 95 PHE A N 1
ATOM 736 C CA . PHE A 1 95 ? 7.747 8.044 -3.363 1.00 88.69 95 PHE A CA 1
ATOM 737 C C . PHE A 1 95 ? 9.046 8.638 -2.830 1.00 88.69 95 PHE A C 1
ATOM 739 O O . PHE A 1 95 ? 9.016 9.381 -1.851 1.00 88.69 95 PHE A O 1
ATOM 746 N N . ASP A 1 96 ? 10.171 8.341 -3.476 1.00 87.12 96 ASP A N 1
ATOM 747 C CA . ASP A 1 96 ? 11.471 8.934 -3.144 1.00 87.12 96 ASP A CA 1
ATOM 748 C C . ASP A 1 96 ? 12.304 9.120 -4.414 1.00 87.12 96 ASP A C 1
ATOM 750 O O . ASP A 1 96 ? 12.898 8.179 -4.938 1.00 87.12 96 ASP A O 1
ATOM 754 N N . ALA A 1 97 ? 12.343 10.351 -4.920 1.00 83.31 97 ALA A N 1
ATOM 755 C CA . ALA A 1 97 ? 13.125 10.706 -6.101 1.00 83.31 97 ALA A CA 1
ATOM 756 C C . ALA A 1 97 ? 14.611 10.954 -5.803 1.00 83.31 97 ALA A C 1
ATOM 758 O O . ALA A 1 97 ? 15.407 11.015 -6.737 1.00 83.31 97 ALA A O 1
ATOM 759 N N . VAL A 1 98 ? 14.994 11.091 -4.529 1.00 83.25 98 VAL A N 1
ATOM 760 C CA . VAL A 1 98 ? 16.379 11.371 -4.123 1.00 83.25 98 VAL A CA 1
ATOM 761 C C . VAL A 1 98 ? 17.139 10.064 -3.930 1.00 83.25 98 VAL A C 1
ATOM 763 O O . VAL A 1 98 ? 18.160 9.812 -4.570 1.00 83.25 98 VAL A O 1
ATOM 766 N N . ASN A 1 99 ? 16.621 9.200 -3.060 1.00 82.69 99 ASN A N 1
ATOM 767 C CA . ASN A 1 99 ? 17.282 7.957 -2.683 1.00 82.69 99 ASN A CA 1
ATOM 768 C C . ASN A 1 99 ? 16.779 6.759 -3.469 1.00 82.69 99 ASN A C 1
ATOM 770 O O . ASN A 1 99 ? 17.478 5.745 -3.490 1.00 82.69 99 ASN A O 1
ATOM 774 N N . GLY A 1 100 ? 15.613 6.875 -4.105 1.00 82.44 100 GLY A N 1
ATOM 775 C CA . GLY A 1 100 ? 14.871 5.739 -4.622 1.00 82.44 100 GLY A CA 1
ATOM 776 C C . GLY A 1 100 ? 14.209 4.910 -3.522 1.00 82.44 100 GLY A C 1
ATOM 777 O O . GLY A 1 100 ? 14.548 4.980 -2.337 1.00 82.44 100 GLY A O 1
ATOM 778 N N . ILE A 1 101 ? 13.270 4.077 -3.941 1.00 83.19 101 ILE A N 1
ATOM 779 C CA . ILE A 1 101 ? 12.663 3.019 -3.154 1.00 83.19 101 ILE A CA 1
ATOM 780 C C . ILE A 1 101 ? 13.236 1.681 -3.632 1.00 83.19 101 ILE A C 1
ATOM 782 O O . ILE A 1 101 ? 13.468 1.468 -4.822 1.00 83.19 101 ILE A O 1
ATOM 786 N N . THR A 1 102 ? 13.501 0.784 -2.692 1.00 82.62 102 THR A N 1
ATOM 787 C CA . THR A 1 102 ? 13.967 -0.582 -2.948 1.00 82.62 102 THR A CA 1
ATOM 788 C C . THR A 1 102 ? 12.959 -1.568 -2.366 1.00 82.62 102 THR A C 1
ATOM 790 O O . THR A 1 102 ? 12.195 -1.203 -1.474 1.00 82.62 102 THR A O 1
ATOM 793 N N . ILE A 1 103 ? 12.961 -2.816 -2.845 1.00 81.75 103 ILE A N 1
ATOM 794 C CA . ILE A 1 103 ? 12.135 -3.890 -2.264 1.00 81.75 103 ILE A CA 1
ATOM 795 C C . ILE A 1 103 ? 12.363 -4.028 -0.746 1.00 81.75 103 ILE A C 1
ATOM 797 O O . ILE A 1 103 ? 11.382 -3.928 -0.018 1.00 81.75 103 ILE A O 1
ATOM 801 N N . PRO A 1 104 ? 13.609 -4.100 -0.227 1.00 86.25 104 PRO A N 1
ATOM 802 C CA . PRO A 1 104 ? 13.818 -4.215 1.219 1.00 86.25 104 PRO A CA 1
ATOM 803 C C . PRO A 1 104 ? 13.258 -3.035 2.021 1.00 86.25 104 PRO A C 1
ATOM 805 O O . PRO A 1 104 ? 12.797 -3.197 3.145 1.00 86.25 104 PRO A O 1
ATOM 808 N N . ARG A 1 105 ? 13.269 -1.822 1.449 1.00 85.69 105 ARG A N 1
ATOM 809 C CA . ARG A 1 105 ? 12.683 -0.642 2.101 1.00 85.69 105 ARG A CA 1
ATOM 810 C C . ARG A 1 105 ? 11.155 -0.729 2.160 1.00 85.69 105 ARG A C 1
ATOM 812 O O . ARG A 1 105 ? 10.561 -0.238 3.119 1.00 85.69 105 ARG A O 1
ATOM 819 N N . LEU A 1 106 ? 10.530 -1.332 1.149 1.00 85.38 106 LEU A N 1
ATOM 820 C CA . LEU A 1 106 ? 9.095 -1.606 1.146 1.00 85.38 106 LEU A CA 1
ATOM 821 C C . LEU A 1 106 ? 8.720 -2.594 2.238 1.00 85.38 106 LEU A C 1
ATOM 823 O O . LEU A 1 106 ? 7.824 -2.334 3.030 1.00 85.38 106 LEU A O 1
ATOM 827 N N . GLU A 1 107 ? 9.436 -3.710 2.258 1.00 88.31 107 GLU A N 1
ATOM 828 C CA . GLU A 1 107 ? 9.296 -4.814 3.199 1.00 88.31 107 GLU A CA 1
ATOM 829 C C . GLU A 1 107 ? 9.440 -4.333 4.642 1.00 88.31 107 GLU A C 1
ATOM 831 O O . GLU A 1 107 ? 8.575 -4.590 5.477 1.00 88.31 107 GLU A O 1
ATOM 836 N N . GLU A 1 108 ? 10.457 -3.518 4.909 1.00 89.12 108 GLU A N 1
ATOM 837 C CA . GLU A 1 108 ? 10.628 -2.885 6.213 1.00 89.12 108 GLU A CA 1
ATOM 838 C C . GLU A 1 108 ? 9.470 -1.937 6.557 1.00 89.12 108 GLU A C 1
ATOM 840 O O . GLU A 1 108 ? 9.022 -1.891 7.700 1.00 89.12 108 GLU A O 1
ATOM 845 N N . SER A 1 109 ? 8.930 -1.211 5.574 1.00 88.56 109 SER A N 1
ATOM 846 C CA . SER A 1 109 ? 7.766 -0.345 5.801 1.00 88.56 109 SER A CA 1
ATOM 847 C C . SER A 1 109 ? 6.509 -1.155 6.123 1.00 88.56 109 SER A C 1
ATOM 849 O O . SER A 1 109 ? 5.759 -0.765 7.015 1.00 88.56 109 SER A O 1
ATOM 851 N N . LEU A 1 110 ? 6.298 -2.298 5.459 1.00 87.19 110 LEU A N 1
ATOM 852 C CA . LEU A 1 110 ? 5.213 -3.228 5.786 1.00 87.19 110 LEU A CA 1
ATOM 853 C C . LEU A 1 110 ? 5.349 -3.740 7.220 1.00 87.19 110 LEU A C 1
ATOM 855 O O . LEU A 1 110 ? 4.382 -3.690 7.974 1.00 87.19 110 LEU A O 1
ATOM 859 N N . ARG A 1 111 ? 6.557 -4.153 7.616 1.00 89.12 111 ARG A N 1
ATOM 860 C CA . ARG A 1 111 ? 6.848 -4.626 8.974 1.00 89.12 111 ARG A CA 1
ATOM 861 C C . ARG A 1 111 ? 6.606 -3.552 10.032 1.00 89.12 111 ARG A C 1
ATOM 863 O O . ARG A 1 111 ? 6.046 -3.846 11.082 1.00 89.12 111 ARG A O 1
ATOM 870 N N . VAL A 1 112 ? 7.032 -2.316 9.771 1.00 89.62 112 VAL A N 1
ATOM 871 C CA . VAL A 1 112 ? 6.865 -1.189 10.702 1.00 89.62 112 VAL A CA 1
ATOM 872 C C . VAL A 1 112 ? 5.405 -0.765 10.827 1.00 89.62 112 VAL A C 1
ATOM 874 O O . VAL A 1 112 ? 5.001 -0.362 11.910 1.00 89.62 112 VAL A O 1
ATOM 877 N N . ILE A 1 113 ? 4.636 -0.809 9.736 1.00 88.12 113 ILE A N 1
ATOM 878 C CA . ILE A 1 113 ? 3.242 -0.353 9.738 1.00 88.12 113 ILE A CA 1
ATOM 879 C C . ILE A 1 113 ? 2.306 -1.433 10.267 1.00 88.12 113 ILE A C 1
ATOM 881 O O . ILE A 1 113 ? 1.465 -1.167 11.111 1.00 88.12 113 ILE A O 1
ATOM 885 N N . TYR A 1 114 ? 2.430 -2.656 9.772 1.00 87.19 114 TYR A N 1
ATOM 886 C CA . TYR A 1 114 ? 1.451 -3.706 10.037 1.00 87.19 114 TYR A CA 1
ATOM 887 C C . TYR A 1 114 ? 1.928 -4.741 11.061 1.00 87.19 114 TYR A C 1
ATOM 889 O O . TYR A 1 114 ? 1.159 -5.604 11.472 1.00 87.19 114 TYR A O 1
ATOM 897 N N . GLY A 1 115 ? 3.188 -4.665 11.490 1.00 87.62 115 GLY A N 1
ATOM 898 C CA . GLY A 1 115 ? 3.781 -5.627 12.408 1.00 87.62 115 GLY A CA 1
ATOM 899 C C . GLY A 1 115 ? 4.301 -6.890 11.719 1.00 87.62 115 GLY A C 1
ATOM 900 O O . GLY A 1 115 ? 4.374 -6.998 10.492 1.00 87.62 115 GLY A O 1
ATOM 901 N N . LEU A 1 116 ? 4.723 -7.852 12.544 1.00 88.75 116 LEU A N 1
ATOM 902 C CA . LEU A 1 116 ? 5.435 -9.046 12.088 1.00 88.75 116 LEU A CA 1
ATOM 903 C C . LEU A 1 116 ? 4.532 -10.032 11.335 1.00 88.75 116 LEU A C 1
ATOM 905 O O . LEU A 1 116 ? 4.961 -10.564 10.317 1.00 88.75 116 LEU A O 1
ATOM 909 N N . ASP A 1 117 ? 3.299 -10.239 11.795 1.00 86.50 117 ASP A N 1
ATOM 910 C CA . ASP A 1 117 ? 2.377 -11.233 11.225 1.00 86.50 117 ASP A CA 1
ATOM 911 C C . ASP A 1 117 ? 2.084 -10.971 9.743 1.00 86.50 117 ASP A C 1
ATOM 913 O O . ASP A 1 117 ? 2.057 -11.876 8.918 1.00 86.50 117 ASP A O 1
ATOM 917 N N . VAL A 1 118 ? 1.890 -9.703 9.397 1.00 86.62 118 VAL A N 1
ATOM 918 C CA . VAL A 1 118 ? 1.505 -9.255 8.052 1.00 86.62 11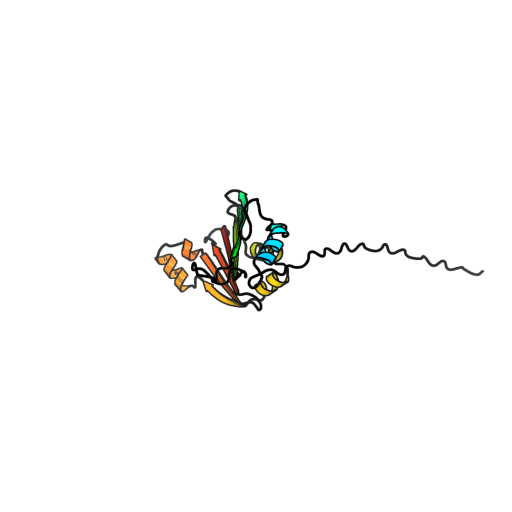8 VAL A CA 1
ATOM 919 C C . VAL A 1 118 ? 2.709 -9.216 7.134 1.00 86.62 118 VAL A C 1
ATOM 921 O O . VAL A 1 118 ? 2.612 -9.519 5.949 1.00 86.62 118 VAL A O 1
ATOM 924 N N . TYR A 1 119 ? 3.856 -8.846 7.698 1.00 90.12 119 TYR A N 1
ATOM 925 C CA . TYR A 1 119 ? 5.131 -8.957 7.018 1.00 90.12 119 TYR A CA 1
ATOM 926 C C . TYR A 1 119 ? 5.438 -10.415 6.649 1.00 90.12 119 TYR A C 1
ATOM 928 O O . TYR A 1 119 ? 5.864 -10.673 5.527 1.00 90.12 119 TYR A O 1
ATOM 936 N N . GLN A 1 120 ? 5.183 -11.361 7.557 1.00 91.56 120 GLN A N 1
ATOM 937 C CA . GLN A 1 120 ? 5.343 -12.792 7.294 1.00 91.56 120 GLN A CA 1
ATOM 938 C C . GLN A 1 120 ? 4.341 -13.290 6.248 1.00 91.56 120 GLN A C 1
ATOM 940 O O . GLN A 1 120 ? 4.771 -13.897 5.274 1.00 91.56 120 GLN A O 1
ATOM 945 N N . ASP A 1 121 ? 3.052 -12.950 6.375 1.00 91.25 121 ASP A N 1
ATOM 946 C CA . ASP A 1 121 ? 2.029 -13.308 5.377 1.00 91.25 121 ASP A CA 1
ATOM 947 C C . ASP A 1 121 ? 2.403 -12.802 3.974 1.00 91.25 121 ASP A C 1
ATOM 949 O O . ASP A 1 121 ? 2.339 -13.551 3.005 1.00 91.25 121 ASP A O 1
ATOM 953 N N . TYR A 1 122 ? 2.900 -11.565 3.864 1.00 91.31 122 TYR A N 1
ATOM 954 C CA . TYR A 1 122 ? 3.413 -11.004 2.610 1.00 91.31 122 TYR A CA 1
ATOM 955 C C . TYR A 1 122 ? 4.648 -11.739 2.068 1.00 91.31 122 TYR A C 1
ATOM 957 O O . TYR A 1 122 ? 4.784 -11.925 0.854 1.00 91.31 122 TYR A O 1
ATOM 965 N N . ASN A 1 123 ? 5.584 -12.087 2.950 1.00 92.62 123 ASN A N 1
ATOM 966 C CA . ASN A 1 123 ? 6.839 -12.725 2.573 1.00 92.62 123 ASN A CA 1
ATOM 967 C C . ASN A 1 123 ? 6.621 -14.163 2.087 1.00 92.62 123 ASN A C 1
ATOM 969 O O . ASN A 1 123 ? 7.273 -14.594 1.135 1.00 92.62 123 ASN A O 1
ATOM 973 N N . ASP A 1 124 ? 5.681 -14.868 2.710 1.00 94.75 124 ASP A N 1
ATOM 974 C CA . ASP A 1 124 ? 5.347 -16.254 2.392 1.00 94.75 124 ASP A CA 1
ATOM 975 C C . ASP A 1 124 ? 4.280 -16.348 1.279 1.00 94.75 124 ASP A C 1
ATOM 977 O O . ASP A 1 124 ? 4.060 -17.420 0.710 1.00 94.75 124 ASP A O 1
ATOM 981 N N . ALA A 1 125 ? 3.659 -15.218 0.909 1.00 94.88 125 ALA A N 1
ATOM 982 C CA . ALA A 1 125 ? 2.650 -15.138 -0.138 1.00 94.88 125 ALA A CA 1
ATOM 983 C C . ALA A 1 125 ? 3.164 -15.607 -1.506 1.00 94.88 125 ALA A C 1
ATOM 985 O O . ALA A 1 125 ? 4.193 -15.163 -2.030 1.00 94.88 125 ALA A O 1
ATOM 986 N N . GLN A 1 126 ? 2.360 -16.434 -2.169 1.00 96.56 126 GLN A N 1
ATOM 987 C CA . GLN A 1 126 ? 2.666 -16.939 -3.497 1.00 96.56 126 GLN A CA 1
ATOM 988 C C . GLN A 1 126 ? 2.400 -15.869 -4.561 1.00 96.56 126 GLN A C 1
ATOM 990 O O . GLN A 1 126 ? 1.283 -15.365 -4.681 1.00 96.56 126 GLN A O 1
ATOM 995 N N . ILE A 1 127 ? 3.389 -15.581 -5.412 1.00 94.38 127 ILE A N 1
ATOM 996 C CA . ILE A 1 127 ? 3.186 -14.763 -6.616 1.00 94.38 127 ILE A CA 1
ATOM 997 C C . ILE A 1 127 ? 2.308 -15.547 -7.602 1.00 94.38 127 ILE A C 1
ATOM 999 O O . ILE A 1 127 ? 2.717 -16.581 -8.132 1.00 94.38 127 ILE A O 1
ATOM 1003 N N . VAL A 1 128 ? 1.107 -15.039 -7.874 1.00 94.88 128 VAL A N 1
ATOM 1004 C CA . VAL A 1 128 ? 0.149 -15.641 -8.822 1.00 94.88 128 VAL A CA 1
ATOM 1005 C C . VAL A 1 128 ? 0.091 -14.902 -10.155 1.00 94.88 128 VAL A C 1
ATOM 1007 O O . VAL A 1 128 ? -0.364 -15.455 -11.155 1.00 94.88 128 VAL A O 1
ATOM 1010 N N . TYR A 1 129 ? 0.558 -13.653 -10.192 1.00 90.69 129 TYR A N 1
ATOM 1011 C CA . TYR A 1 129 ? 0.652 -12.870 -11.418 1.00 90.69 129 TYR A CA 1
ATOM 1012 C C . TYR A 1 129 ? 1.784 -11.847 -11.325 1.00 90.69 129 TYR A C 1
ATOM 1014 O O . TYR A 1 129 ? 1.978 -11.223 -10.286 1.00 90.69 129 TYR A O 1
ATOM 1022 N N . GLN A 1 130 ? 2.507 -11.645 -12.425 1.00 90.88 130 GLN A N 1
ATOM 1023 C CA . GLN A 1 130 ? 3.574 -10.654 -12.531 1.00 90.88 130 GLN A CA 1
ATOM 1024 C C . GLN A 1 130 ? 3.512 -9.974 -13.900 1.00 90.88 130 GLN A C 1
ATOM 1026 O O . GLN A 1 130 ? 3.240 -10.615 -14.920 1.00 90.88 130 GLN A O 1
ATOM 1031 N N . TYR A 1 131 ? 3.761 -8.669 -13.939 1.00 86.62 131 TYR A N 1
ATOM 1032 C CA . TYR A 1 131 ? 3.797 -7.888 -15.171 1.00 86.62 131 TYR A CA 1
ATOM 1033 C C . TYR A 1 131 ? 4.895 -6.817 -15.135 1.00 86.62 131 TYR A C 1
ATOM 1035 O O . TYR A 1 131 ? 5.295 -6.389 -14.055 1.00 86.62 131 TYR A O 1
ATOM 1043 N N . PRO A 1 132 ? 5.348 -6.337 -16.308 1.00 81.06 132 PRO A N 1
ATOM 1044 C CA . PRO A 1 132 ? 5.043 -6.833 -17.648 1.00 81.06 132 PRO A CA 1
ATOM 1045 C C . PRO A 1 132 ? 5.762 -8.155 -17.936 1.00 81.06 132 PRO A C 1
ATOM 1047 O O . PRO A 1 132 ? 6.919 -8.340 -17.575 1.00 81.06 132 PRO A O 1
ATOM 1050 N N . ASN A 1 133 ? 5.099 -9.070 -18.645 1.00 82.19 133 ASN A N 1
ATOM 1051 C CA . ASN A 1 133 ? 5.775 -10.248 -19.194 1.00 82.19 133 ASN A CA 1
ATOM 1052 C C . ASN A 1 133 ? 6.656 -9.867 -20.405 1.00 82.19 133 ASN A C 1
ATOM 1054 O O . ASN A 1 133 ? 6.525 -8.778 -20.972 1.00 82.19 133 ASN A O 1
ATOM 1058 N N . GLN A 1 134 ? 7.539 -10.771 -20.844 1.00 76.75 134 GLN A N 1
ATOM 1059 C CA . GLN A 1 134 ? 8.491 -10.498 -21.933 1.00 76.75 134 GLN A CA 1
ATOM 1060 C C . GLN A 1 134 ? 7.816 -10.024 -23.233 1.00 76.75 134 GLN A C 1
ATOM 1062 O O . GLN A 1 134 ? 8.363 -9.183 -23.950 1.00 76.75 134 GLN A O 1
ATOM 1067 N N . SER A 1 135 ? 6.613 -10.526 -23.523 1.00 78.44 135 SER A N 1
ATOM 1068 C CA . SER A 1 135 ? 5.826 -10.088 -24.678 1.00 78.44 135 SER A CA 1
ATOM 1069 C C . SER A 1 135 ? 5.394 -8.624 -24.531 1.00 78.44 135 SER A C 1
ATOM 1071 O O . SER A 1 135 ? 5.667 -7.810 -25.413 1.00 78.44 135 SER A O 1
ATOM 1073 N N . ALA A 1 136 ? 4.844 -8.248 -23.372 1.00 77.69 136 ALA A N 1
ATOM 1074 C CA . ALA A 1 136 ? 4.460 -6.871 -23.066 1.00 77.69 136 ALA A CA 1
ATOM 1075 C C . ALA A 1 136 ? 5.655 -5.899 -23.080 1.00 77.69 136 ALA A C 1
ATOM 1077 O O . ALA A 1 136 ? 5.519 -4.774 -23.564 1.00 77.69 136 ALA A O 1
ATOM 1078 N N . ILE A 1 137 ? 6.836 -6.337 -22.628 1.00 76.25 137 ILE A N 1
ATOM 1079 C CA . ILE A 1 137 ? 8.086 -5.563 -22.726 1.00 76.25 137 ILE A CA 1
ATOM 1080 C C . ILE A 1 137 ? 8.438 -5.292 -24.194 1.00 76.25 137 ILE A C 1
ATOM 1082 O O . ILE A 1 137 ? 8.708 -4.149 -24.571 1.00 76.25 137 ILE A O 1
ATOM 1086 N N . ASN A 1 138 ? 8.414 -6.324 -25.041 1.00 76.31 138 ASN A N 1
ATOM 1087 C CA . ASN A 1 138 ? 8.732 -6.191 -26.463 1.00 76.31 138 ASN A CA 1
ATOM 1088 C C . ASN A 1 138 ? 7.738 -5.254 -27.169 1.00 76.31 138 ASN A C 1
ATOM 1090 O O . ASN A 1 138 ? 8.155 -4.360 -27.908 1.00 76.31 138 ASN A O 1
ATOM 1094 N N . THR A 1 139 ? 6.440 -5.380 -26.882 1.00 77.12 139 THR A N 1
ATOM 1095 C CA . THR A 1 139 ? 5.411 -4.469 -27.400 1.00 77.12 139 THR A CA 1
ATOM 1096 C C . THR A 1 139 ? 5.625 -3.032 -26.925 1.00 77.12 139 THR A C 1
ATOM 1098 O O . THR A 1 139 ? 5.557 -2.110 -27.736 1.00 77.12 139 THR A O 1
ATOM 1101 N N . ALA A 1 140 ? 5.928 -2.812 -25.641 1.00 74.31 140 ALA A N 1
ATOM 1102 C CA . ALA A 1 140 ? 6.170 -1.475 -25.093 1.00 74.31 140 ALA A CA 1
ATOM 1103 C C . ALA A 1 140 ? 7.389 -0.789 -25.733 1.00 74.31 140 ALA A C 1
ATOM 1105 O O . ALA A 1 140 ? 7.361 0.423 -25.965 1.00 74.31 140 ALA A O 1
ATOM 1106 N N . ARG A 1 141 ? 8.434 -1.559 -26.067 1.00 75.75 141 ARG A N 1
ATOM 1107 C CA . ARG A 1 141 ? 9.609 -1.068 -26.805 1.00 75.75 141 ARG A CA 1
ATOM 1108 C C . ARG A 1 141 ? 9.249 -0.635 -28.220 1.00 75.75 141 ARG A C 1
ATOM 1110 O O . ARG A 1 141 ? 9.607 0.471 -28.619 1.00 75.75 141 ARG A O 1
ATOM 1117 N N . LEU A 1 142 ? 8.509 -1.472 -28.950 1.00 78.12 142 LEU A N 1
ATOM 1118 C CA . LEU A 1 142 ? 8.042 -1.156 -30.305 1.00 78.12 142 LEU A CA 1
ATOM 1119 C C . LEU A 1 142 ? 7.130 0.079 -30.312 1.00 78.12 142 LEU A C 1
ATOM 1121 O O . LEU A 1 142 ? 7.258 0.940 -31.179 1.00 78.12 142 LEU A O 1
ATOM 1125 N N . ALA A 1 143 ? 6.269 0.205 -29.300 1.00 80.06 143 ALA A N 1
ATOM 1126 C CA . ALA A 1 143 ? 5.361 1.334 -29.121 1.00 80.06 143 ALA A CA 1
ATOM 1127 C C . ALA A 1 143 ? 6.024 2.594 -28.526 1.00 80.06 143 ALA A C 1
ATOM 1129 O O . ALA A 1 143 ? 5.345 3.604 -28.352 1.00 80.06 143 ALA A O 1
ATOM 1130 N N . LYS A 1 144 ? 7.327 2.559 -28.199 1.00 78.12 144 LYS A N 1
ATOM 1131 C CA . LYS A 1 144 ? 8.074 3.661 -27.560 1.00 78.12 144 LYS A CA 1
ATOM 1132 C C . LYS A 1 144 ? 7.399 4.198 -26.289 1.00 78.12 144 LYS A C 1
ATOM 1134 O O . LYS A 1 144 ? 7.410 5.399 -26.029 1.00 78.12 144 LYS A O 1
ATOM 1139 N N . THR A 1 145 ? 6.837 3.307 -25.470 1.00 76.19 145 THR A N 1
ATOM 1140 C CA . THR A 1 145 ? 6.207 3.650 -24.184 1.00 76.19 145 THR A CA 1
ATOM 1141 C C . THR A 1 145 ? 7.082 3.196 -23.006 1.00 76.19 145 THR A C 1
ATOM 1143 O O . THR A 1 145 ? 6.756 2.196 -22.361 1.00 76.19 145 THR A O 1
ATOM 1146 N N . PRO A 1 146 ? 8.189 3.898 -22.686 1.00 70.88 146 PRO A N 1
ATOM 1147 C CA . PRO A 1 146 ? 9.169 3.454 -21.687 1.00 70.88 146 PRO A CA 1
ATOM 1148 C C . PRO A 1 146 ? 8.594 3.338 -20.269 1.00 70.88 146 PRO A C 1
ATOM 1150 O O . PRO A 1 146 ? 9.057 2.516 -19.489 1.00 70.88 146 PRO A O 1
ATOM 1153 N N . ILE A 1 147 ? 7.543 4.099 -19.941 1.00 71.38 147 ILE A N 1
ATOM 1154 C CA . ILE A 1 147 ? 6.849 4.005 -18.645 1.00 71.38 147 ILE A CA 1
ATOM 1155 C C . ILE A 1 147 ? 6.199 2.627 -18.453 1.00 71.38 147 ILE A C 1
ATOM 1157 O O . ILE A 1 147 ? 6.242 2.083 -17.356 1.00 71.38 147 ILE A O 1
ATOM 1161 N N . ARG A 1 148 ? 5.633 2.034 -19.514 1.00 71.31 148 ARG A N 1
ATOM 1162 C CA . ARG A 1 148 ? 5.003 0.702 -19.441 1.00 71.31 148 ARG A CA 1
ATOM 1163 C C . ARG A 1 148 ? 6.021 -0.421 -19.293 1.00 71.31 148 ARG A C 1
ATOM 1165 O O . ARG A 1 148 ? 5.693 -1.469 -18.764 1.00 71.31 148 ARG A O 1
ATOM 1172 N N . GLU A 1 149 ? 7.237 -0.195 -19.774 1.00 69.31 149 GLU A N 1
ATOM 1173 C CA . GLU A 1 149 ? 8.354 -1.114 -19.571 1.00 69.31 149 GLU A CA 1
ATOM 1174 C C . GLU A 1 149 ? 8.940 -0.994 -18.154 1.00 69.31 149 GLU A C 1
ATOM 1176 O O . GLU A 1 149 ? 9.437 -1.974 -17.612 1.00 69.31 149 GLU A O 1
ATOM 1181 N N . ALA A 1 150 ? 8.879 0.201 -17.560 1.00 77.12 150 ALA A N 1
ATOM 1182 C CA . ALA A 1 150 ? 9.441 0.502 -16.245 1.00 77.12 150 ALA A CA 1
ATOM 1183 C C . ALA A 1 150 ? 8.519 0.140 -15.067 1.00 77.12 150 ALA A C 1
ATOM 1185 O O . ALA A 1 150 ? 8.996 -0.005 -13.944 1.00 77.12 150 ALA A O 1
ATOM 1186 N N . LEU A 1 151 ? 7.205 0.047 -15.289 1.00 83.69 151 LEU A N 1
ATOM 1187 C CA . LEU A 1 151 ? 6.252 -0.338 -14.251 1.00 83.69 151 LEU A CA 1
ATOM 1188 C C . LEU A 1 151 ? 6.254 -1.854 -14.099 1.00 83.69 151 LEU A C 1
ATOM 1190 O O . LEU A 1 151 ? 5.747 -2.537 -14.975 1.00 83.69 151 LEU A O 1
ATOM 1194 N N . GLN A 1 152 ? 6.776 -2.355 -12.991 1.00 85.88 152 GLN A N 1
ATOM 1195 C CA . GLN A 1 152 ? 6.725 -3.762 -12.617 1.00 85.88 152 GLN A CA 1
ATOM 1196 C C . GLN A 1 152 ? 5.661 -3.945 -11.542 1.00 85.88 152 GLN A C 1
ATOM 1198 O O . GLN A 1 152 ? 5.517 -3.090 -10.669 1.00 85.88 152 GLN A O 1
ATOM 1203 N N . GLY A 1 153 ? 4.909 -5.033 -11.594 1.00 87.81 153 GLY A N 1
ATOM 1204 C CA . GLY A 1 153 ? 3.935 -5.335 -10.561 1.00 87.81 153 GLY A CA 1
ATOM 1205 C C . GLY A 1 153 ? 3.753 -6.822 -10.342 1.00 87.81 153 GLY A C 1
ATOM 1206 O O . GLY A 1 153 ? 3.939 -7.631 -11.252 1.00 87.81 153 GLY A O 1
ATOM 1207 N N . GLU A 1 154 ? 3.388 -7.157 -9.114 1.00 91.31 154 GLU A N 1
ATOM 1208 C CA . GLU A 1 154 ? 3.172 -8.510 -8.626 1.00 91.31 154 GLU A CA 1
ATOM 1209 C C . GLU A 1 154 ? 1.847 -8.569 -7.878 1.00 91.31 154 GLU A C 1
ATOM 1211 O O . GLU A 1 154 ? 1.552 -7.717 -7.039 1.00 91.31 154 GLU A O 1
ATOM 1216 N N . LEU A 1 155 ? 1.058 -9.594 -8.184 1.00 91.62 155 LEU A N 1
ATOM 1217 C CA . LEU A 1 155 ? -0.053 -10.028 -7.357 1.00 91.62 155 LEU A CA 1
ATOM 1218 C C . LEU A 1 155 ? 0.404 -11.258 -6.585 1.00 91.62 155 LEU A C 1
ATOM 1220 O O . LEU A 1 155 ? 0.776 -12.271 -7.188 1.00 91.62 155 LEU A O 1
ATOM 1224 N N . ARG A 1 156 ? 0.353 -11.159 -5.264 1.00 93.94 156 ARG A N 1
ATOM 1225 C CA . ARG A 1 156 ? 0.690 -12.226 -4.330 1.00 93.94 156 ARG A CA 1
ATOM 1226 C C . ARG A 1 156 ? -0.545 -12.614 -3.528 1.00 93.94 156 ARG A C 1
ATOM 1228 O O . ARG A 1 156 ? -1.386 -11.761 -3.255 1.00 93.94 156 ARG A O 1
ATOM 1235 N N . ILE A 1 157 ? -0.663 -13.883 -3.165 1.00 93.25 157 ILE A N 1
ATOM 1236 C CA . ILE A 1 157 ? -1.733 -14.389 -2.301 1.00 93.25 157 ILE A CA 1
ATOM 1237 C C . ILE A 1 157 ? -1.078 -15.029 -1.081 1.00 93.25 157 ILE A C 1
ATOM 1239 O O . ILE A 1 157 ? -0.355 -16.014 -1.234 1.00 93.25 157 ILE A O 1
ATOM 1243 N N . GLY A 1 158 ? -1.290 -14.423 0.086 1.00 92.00 158 GLY A N 1
ATOM 1244 C CA . GLY A 1 158 ? -0.946 -14.978 1.391 1.00 92.00 158 GLY A CA 1
ATOM 1245 C C . GLY A 1 158 ? -2.105 -15.777 1.983 1.00 92.00 158 GLY A C 1
ATOM 1246 O O . GLY A 1 158 ? -3.154 -15.946 1.353 1.00 92.00 158 GLY A O 1
ATOM 1247 N N . ASP A 1 159 ? -1.919 -16.246 3.211 1.00 90.94 159 ASP A N 1
ATOM 1248 C CA . ASP A 1 159 ? -2.944 -16.965 3.967 1.00 90.94 159 ASP A CA 1
ATOM 1249 C C . ASP A 1 159 ? -4.029 -16.009 4.482 1.00 90.94 159 ASP A C 1
ATOM 1251 O O . ASP A 1 159 ? -5.190 -16.406 4.630 1.00 90.94 159 ASP A O 1
ATOM 1255 N N . ARG A 1 160 ? -3.667 -14.745 4.754 1.00 87.31 160 ARG A N 1
ATOM 1256 C CA . ARG A 1 160 ? -4.585 -13.722 5.275 1.00 87.31 160 ARG A CA 1
ATOM 1257 C C . ARG A 1 160 ? -5.030 -12.729 4.212 1.00 87.31 160 ARG A C 1
ATOM 1259 O O . ARG A 1 160 ? -6.225 -12.440 4.130 1.00 87.31 160 ARG A O 1
ATOM 1266 N N . TYR A 1 161 ? -4.101 -12.214 3.406 1.00 89.12 161 TYR A N 1
ATOM 1267 C CA . TYR A 1 161 ? -4.392 -11.144 2.449 1.00 89.12 161 TYR A CA 1
ATOM 1268 C C . TYR A 1 161 ? -3.873 -11.439 1.044 1.00 89.12 161 TYR A C 1
ATOM 1270 O O . TYR A 1 161 ? -2.976 -12.249 0.816 1.00 89.12 161 TYR A O 1
ATOM 1278 N N . ALA A 1 162 ? -4.445 -10.737 0.069 1.00 90.38 162 ALA A N 1
ATOM 1279 C CA . ALA A 1 162 ? -3.873 -10.647 -1.264 1.00 90.38 162 ALA A CA 1
ATOM 1280 C C . ALA A 1 162 ? -3.113 -9.328 -1.378 1.00 90.38 162 ALA A C 1
ATOM 1282 O O . ALA A 1 162 ? -3.643 -8.275 -1.043 1.00 90.38 162 ALA A O 1
ATOM 1283 N N . TYR A 1 163 ? -1.895 -9.381 -1.899 1.00 91.00 163 TYR A N 1
ATOM 1284 C CA . TYR A 1 163 ? -1.021 -8.226 -2.009 1.00 91.00 163 TYR A CA 1
ATOM 1285 C C . TYR A 1 163 ? -0.821 -7.853 -3.465 1.00 91.00 163 TYR A C 1
ATOM 1287 O O . TYR A 1 163 ? -0.290 -8.639 -4.248 1.00 91.00 163 TYR A O 1
ATOM 1295 N N . TRP A 1 164 ? -1.189 -6.632 -3.833 1.00 91.69 164 TRP A N 1
ATOM 1296 C CA . TRP A 1 164 ? -0.796 -6.067 -5.119 1.00 91.69 164 TRP A CA 1
ATOM 1297 C C . TRP A 1 164 ? 0.328 -5.063 -4.912 1.00 91.69 164 TRP A C 1
ATOM 1299 O O . TRP A 1 164 ? 0.098 -3.967 -4.405 1.00 91.69 164 TRP A O 1
ATOM 1309 N N . VAL A 1 165 ? 1.533 -5.433 -5.339 1.00 90.69 165 VAL A N 1
ATOM 1310 C CA . VAL A 1 165 ? 2.719 -4.579 -5.310 1.00 90.69 165 VAL A CA 1
ATOM 1311 C C . VAL A 1 165 ? 2.969 -3.993 -6.692 1.00 90.69 165 VAL A C 1
ATOM 1313 O O . VAL A 1 165 ? 3.034 -4.726 -7.673 1.00 90.69 165 VAL A O 1
ATOM 1316 N N . GLU A 1 166 ? 3.147 -2.680 -6.784 1.00 89.06 166 GLU A N 1
ATOM 1317 C CA . GLU A 1 166 ? 3.591 -1.999 -8.003 1.00 89.06 166 GLU A CA 1
ATOM 1318 C C . GLU A 1 166 ? 4.850 -1.188 -7.733 1.00 89.06 166 GLU A C 1
ATOM 1320 O O . GLU A 1 166 ? 4.939 -0.506 -6.715 1.00 89.06 166 GLU A O 1
ATOM 1325 N N . ILE A 1 167 ? 5.798 -1.208 -8.668 1.00 85.56 167 ILE A N 1
ATOM 1326 C CA . ILE A 1 167 ? 7.095 -0.542 -8.572 1.00 85.56 167 ILE A CA 1
ATOM 1327 C C . ILE A 1 167 ? 7.416 0.098 -9.916 1.00 85.56 167 ILE A C 1
ATOM 1329 O O . ILE A 1 167 ? 7.548 -0.575 -10.934 1.00 85.56 167 ILE A O 1
ATOM 1333 N N . ALA A 1 168 ? 7.580 1.416 -9.928 1.00 83.06 168 ALA A N 1
ATOM 1334 C CA . ALA A 1 168 ? 8.029 2.131 -11.115 1.00 83.06 168 ALA A CA 1
ATOM 1335 C C . ALA A 1 168 ? 9.557 2.266 -11.088 1.00 83.06 168 ALA A C 1
ATOM 1337 O O . ALA A 1 168 ? 10.084 3.177 -10.440 1.00 83.06 168 ALA A O 1
ATOM 1338 N N . GLN A 1 169 ? 10.258 1.372 -11.792 1.00 73.50 169 GLN A N 1
ATOM 1339 C CA . GLN A 1 169 ? 11.715 1.381 -11.910 1.00 73.50 169 GLN A CA 1
ATOM 1340 C C . GLN A 1 169 ? 12.167 1.663 -13.355 1.00 73.50 169 GLN A C 1
ATOM 1342 O O . GLN A 1 169 ? 12.055 0.802 -14.229 1.00 73.50 169 GLN A O 1
ATOM 1347 N N . PRO A 1 170 ? 12.704 2.861 -13.648 1.00 68.06 170 PRO A N 1
ATOM 1348 C CA . PRO A 1 170 ? 13.272 3.149 -14.961 1.00 68.06 170 PRO A CA 1
ATOM 1349 C C . PRO A 1 170 ? 14.554 2.332 -15.203 1.00 68.06 170 PRO A C 1
ATOM 1351 O O . PRO A 1 170 ? 15.315 2.071 -14.277 1.00 68.06 170 PRO A O 1
ATOM 1354 N N . LYS A 1 171 ? 14.838 1.991 -16.471 1.00 62.00 171 LYS A N 1
ATOM 1355 C CA . LYS A 1 171 ? 15.961 1.121 -16.904 1.00 62.00 171 LYS A CA 1
ATOM 1356 C C . LYS A 1 171 ? 17.339 1.428 -16.310 1.00 62.00 171 LYS A C 1
ATOM 1358 O O . LYS A 1 171 ? 18.187 0.548 -16.272 1.00 62.00 171 LYS A O 1
ATOM 1363 N N . GLN A 1 172 ? 17.592 2.681 -15.953 1.00 59.50 172 GLN A N 1
ATOM 1364 C CA . GLN A 1 172 ? 18.902 3.187 -15.531 1.00 59.50 172 GLN A CA 1
ATOM 1365 C C . GLN A 1 172 ? 18.838 3.839 -14.142 1.00 59.50 172 GLN A C 1
ATOM 1367 O O . GLN A 1 172 ? 19.733 4.593 -13.775 1.00 59.50 172 GLN A O 1
ATOM 1372 N N . GLY A 1 173 ? 17.766 3.598 -13.377 1.00 60.12 173 GLY A N 1
ATOM 1373 C CA . GLY A 1 173 ? 17.510 4.323 -12.138 1.00 60.12 173 GLY A CA 1
ATOM 1374 C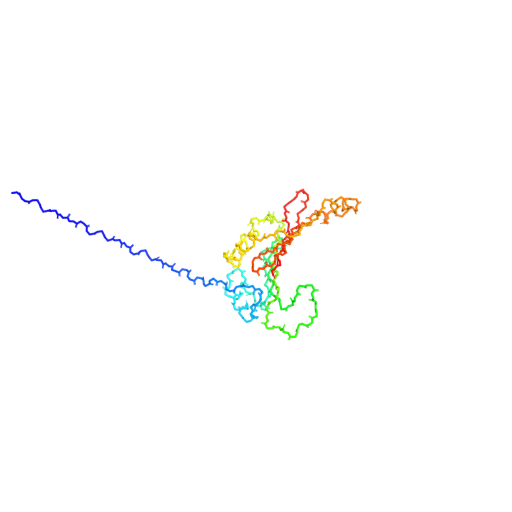 C . GLY A 1 173 ? 16.905 3.476 -11.028 1.00 60.12 173 GLY A C 1
ATOM 1375 O O . GLY A 1 173 ? 16.538 2.312 -11.193 1.00 60.12 173 GLY A O 1
ATOM 1376 N N . LYS A 1 174 ? 16.825 4.098 -9.856 1.00 66.94 174 LYS A N 1
ATOM 1377 C CA . LYS A 1 174 ? 16.189 3.522 -8.674 1.00 66.94 174 LYS A CA 1
ATOM 1378 C C . LYS A 1 174 ? 14.672 3.632 -8.810 1.00 66.94 174 LYS A C 1
ATOM 1380 O O . LYS A 1 174 ? 14.191 4.533 -9.501 1.00 66.94 174 LYS A O 1
ATOM 1385 N N . ALA A 1 175 ? 13.917 2.735 -8.177 1.00 72.62 175 ALA A N 1
ATOM 1386 C CA . ALA A 1 175 ? 12.467 2.857 -8.229 1.00 72.62 175 ALA A CA 1
ATOM 1387 C C . ALA A 1 175 ? 12.039 4.159 -7.557 1.00 72.62 175 ALA A C 1
ATOM 1389 O O . ALA A 1 175 ? 12.588 4.533 -6.529 1.00 72.62 175 ALA A O 1
ATOM 1390 N N . VAL A 1 176 ? 11.095 4.876 -8.151 1.00 67.19 176 VAL A N 1
ATOM 1391 C CA . VAL A 1 176 ? 10.719 6.210 -7.657 1.00 67.19 176 VAL A CA 1
ATOM 1392 C C . VAL A 1 176 ? 9.382 6.166 -6.933 1.00 67.19 176 VAL A C 1
ATOM 1394 O O . VAL A 1 176 ? 9.121 7.003 -6.079 1.00 67.19 176 VAL A O 1
ATOM 1397 N N . ASN A 1 177 ? 8.543 5.182 -7.256 1.00 75.88 177 ASN A N 1
ATOM 1398 C CA . ASN A 1 177 ? 7.223 5.008 -6.675 1.00 75.88 177 ASN A CA 1
ATOM 1399 C C . ASN A 1 177 ? 6.959 3.529 -6.404 1.00 75.88 177 ASN A C 1
ATOM 1401 O O . ASN A 1 177 ? 7.256 2.696 -7.266 1.00 75.88 177 ASN A O 1
ATOM 1405 N N . GLN A 1 178 ? 6.361 3.236 -5.256 1.00 73.19 178 GLN A N 1
ATOM 1406 C CA . GLN A 1 178 ? 5.841 1.921 -4.927 1.00 73.19 178 GLN A CA 1
ATOM 1407 C C . GLN A 1 178 ? 4.443 2.004 -4.342 1.00 73.19 178 GLN A C 1
ATOM 1409 O O . GLN A 1 178 ? 4.147 2.933 -3.593 1.00 73.19 178 GLN A O 1
ATOM 1414 N N . LYS A 1 179 ? 3.598 1.027 -4.668 1.00 75.19 179 LYS A N 1
ATOM 1415 C CA . LYS A 1 179 ? 2.252 0.891 -4.111 1.00 75.19 179 LYS A CA 1
ATOM 1416 C C . LYS A 1 179 ? 2.032 -0.523 -3.618 1.00 75.19 179 LYS A C 1
ATOM 1418 O O . LYS A 1 179 ? 2.428 -1.454 -4.307 1.00 75.19 179 LYS A O 1
ATOM 1423 N N . VAL A 1 180 ? 1.370 -0.661 -2.476 1.00 77.56 180 VAL A N 1
ATOM 1424 C CA . VAL A 1 180 ? 0.867 -1.945 -1.980 1.00 77.56 180 VAL A CA 1
ATOM 1425 C C . VAL A 1 180 ? -0.614 -1.808 -1.716 1.00 77.56 180 VAL A C 1
ATOM 1427 O O . VAL A 1 180 ? -1.021 -0.820 -1.105 1.00 77.56 180 VAL A O 1
ATOM 1430 N N . PHE A 1 181 ? -1.387 -2.784 -2.177 1.00 73.00 181 PHE A N 1
ATOM 1431 C CA . PHE A 1 181 ? -2.784 -2.960 -1.814 1.00 73.00 181 PHE A CA 1
ATOM 1432 C C . PHE A 1 181 ? -2.957 -4.275 -1.074 1.00 73.00 181 PHE A C 1
ATOM 1434 O O . PHE A 1 181 ? -2.482 -5.290 -1.581 1.00 73.00 181 PHE A O 1
ATOM 1441 N N . SER A 1 182 ? -3.640 -4.222 0.063 1.00 67.38 182 SER A N 1
ATOM 1442 C CA . SER A 1 182 ? -4.109 -5.363 0.853 1.00 67.38 182 SER A CA 1
ATOM 1443 C C . SER A 1 182 ? -5.629 -5.359 0.936 1.00 67.38 182 SER A C 1
ATOM 1445 O O . SER A 1 182 ? -6.228 -4.250 0.881 1.00 67.38 182 SER A O 1
#

pLDDT: mean 77.81, std 15.41, range [37.66, 96.56]